Protein AF-X1VES5-F1 (afdb_monomer)

Nearest PDB structures (foldseek):
  7q8t-assembly1_B  TM=5.029E-01  e=2.236E+00  Mus musculus
  2nrx-assembly1_A  TM=3.344E-01  e=1.315E+00  Thermotoga maritima
  2h3b-assembly1_B  TM=4.992E-01  e=3.559E+00  Mus musculus

Foldseek 3Di:
DVQQADEAEAEDADVVVLLVCLPPPLQVCQVVLPPPDQHQAYEYEYAQVCQLVSVVVCVPSPVQYWYWHAPPPDPPRTDTPGGGHTGPHDRDDPVVVVVVVVVVVVVVVVVVVVVVVVVVVVVVVVVVVVVVVVVVVVVVD

Radius of gyration: 21.11 Å; Cα contacts (8 Å, |Δi|>4): 187; chains: 1; bounding box: 62×26×56 Å

Secondary structure (DSSP, 8-state):
-TTSBEEEEEE-SSHHHHHHGGGSHHHHHHHTT-TT--EEEEEEEEEGGGHHHHH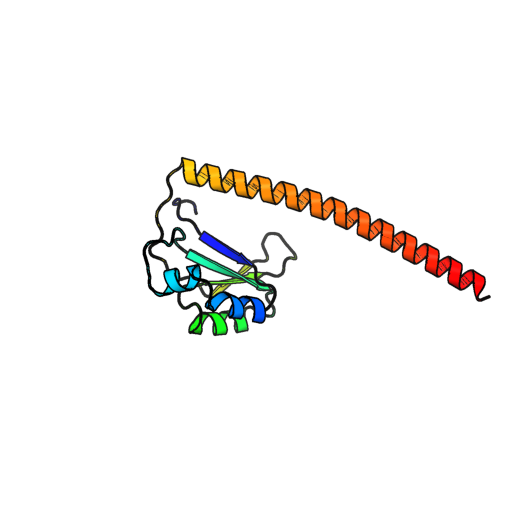HHHHHH-TT-EEEEE-SSSTT-EEEEEPPPPPS-PBPPHHHHHHHHHHHHHHHHHHHHHHHHHHHHHHHHHHHHHHHHHHHHHH--

Sequence (141 aa):
DKNRFLIETEVKVTLADLRRDAKKRKHWDFREGLGRCVARYFYFAVPRGIANDAKLVCDEAYPYAGVLGIDGLDEYGVSVYREAKPLAGKKLAYPQVLRIIFSQSGTVCRLAKKVGELTRTQKNLNAQLKEYHDIEKLKGE

Structure (mmCIF, N/CA/C/O backbone):
data_AF-X1VES5-F1
#
_entry.id   AF-X1VES5-F1
#
loop_
_atom_site.group_PDB
_atom_site.id
_atom_site.type_symbol
_atom_site.label_atom_id
_atom_site.label_alt_id
_atom_site.label_comp_id
_atom_site.label_asym_id
_atom_site.label_entity_id
_atom_site.label_seq_id
_atom_site.pdbx_PDB_ins_code
_atom_site.Cartn_x
_atom_site.Cartn_y
_atom_site.Cartn_z
_atom_site.occupancy
_atom_site.B_iso_or_equiv
_atom_site.auth_seq_id
_atom_site.auth_comp_id
_atom_site.auth_asym_id
_atom_site.auth_atom_id
_atom_site.pdbx_PDB_model_num
ATOM 1 N N . ASP A 1 1 ? 14.277 -4.901 -1.628 1.00 79.31 1 ASP A N 1
ATOM 2 C CA . ASP A 1 1 ? 14.417 -6.370 -1.555 1.00 79.31 1 ASP A CA 1
ATOM 3 C C . ASP A 1 1 ? 15.856 -6.724 -1.155 1.00 79.31 1 ASP A C 1
ATOM 5 O O . ASP A 1 1 ? 16.660 -5.818 -0.928 1.00 79.31 1 ASP A O 1
ATOM 9 N N . LYS A 1 2 ? 16.202 -8.019 -1.090 1.00 82.56 2 LYS A N 1
ATOM 10 C CA . LYS A 1 2 ? 17.579 -8.482 -0.809 1.00 82.56 2 LYS A CA 1
ATOM 11 C C . LYS A 1 2 ? 18.604 -7.991 -1.849 1.00 82.56 2 LYS A C 1
ATOM 13 O O . LYS A 1 2 ? 19.788 -7.891 -1.550 1.00 82.56 2 LYS A O 1
ATOM 18 N N . ASN A 1 3 ? 18.145 -7.603 -3.039 1.00 88.38 3 ASN A N 1
ATOM 19 C CA . ASN A 1 3 ? 18.968 -7.082 -4.128 1.00 88.38 3 ASN A CA 1
ATOM 20 C C . ASN A 1 3 ? 19.095 -5.549 -4.133 1.00 88.38 3 ASN A C 1
ATOM 22 O O . ASN A 1 3 ? 19.683 -4.996 -5.064 1.00 88.38 3 ASN A O 1
ATOM 26 N N . ARG A 1 4 ? 18.604 -4.857 -3.093 1.00 88.69 4 ARG A N 1
ATOM 27 C CA . ARG A 1 4 ? 18.606 -3.386 -2.960 1.00 88.69 4 ARG A CA 1
ATOM 28 C C . ARG A 1 4 ? 17.761 -2.658 -4.009 1.00 88.69 4 ARG A C 1
ATOM 30 O O . ARG A 1 4 ? 17.975 -1.474 -4.262 1.00 88.69 4 ARG A O 1
ATOM 37 N N . PHE A 1 5 ? 16.787 -3.336 -4.597 1.00 91.69 5 PHE A N 1
ATOM 38 C CA . PHE A 1 5 ? 15.730 -2.689 -5.356 1.00 91.69 5 PHE A CA 1
ATOM 39 C C . PHE A 1 5 ? 14.611 -2.230 -4.429 1.00 91.69 5 PHE A C 1
ATOM 41 O O . PHE A 1 5 ? 14.231 -2.930 -3.484 1.00 91.69 5 PHE A O 1
ATOM 48 N N . LEU A 1 6 ? 14.078 -1.043 -4.700 1.00 91.38 6 LEU A N 1
ATOM 49 C CA . LEU A 1 6 ? 12.925 -0.526 -3.979 1.00 91.38 6 LEU A CA 1
ATOM 50 C C . LEU A 1 6 ? 11.647 -1.187 -4.511 1.00 91.38 6 LEU A C 1
ATOM 52 O O . LEU A 1 6 ? 11.407 -1.190 -5.718 1.00 91.38 6 LEU A O 1
ATOM 56 N N . ILE A 1 7 ? 10.841 -1.728 -3.601 1.00 93.12 7 ILE A N 1
ATOM 57 C CA . ILE A 1 7 ? 9.458 -2.122 -3.868 1.00 93.12 7 ILE A CA 1
ATOM 58 C C . ILE A 1 7 ? 8.597 -1.085 -3.159 1.00 93.12 7 ILE A C 1
ATOM 60 O O . ILE A 1 7 ? 8.716 -0.924 -1.945 1.00 93.12 7 ILE A O 1
ATOM 64 N N . GLU A 1 8 ? 7.804 -0.342 -3.920 1.00 92.69 8 GLU A N 1
ATOM 65 C CA . GLU A 1 8 ? 6.867 0.632 -3.368 1.00 92.69 8 GLU A CA 1
ATOM 66 C C . GLU A 1 8 ? 5.483 -0.009 -3.286 1.00 92.69 8 GLU A C 1
ATOM 68 O O . GLU A 1 8 ? 5.011 -0.603 -4.255 1.00 92.69 8 GLU A O 1
ATOM 73 N N . THR A 1 9 ? 4.841 0.113 -2.127 1.00 93.44 9 THR A N 1
ATOM 74 C CA . THR A 1 9 ? 3.490 -0.399 -1.901 1.00 93.44 9 THR A CA 1
ATOM 75 C C . THR A 1 9 ? 2.616 0.729 -1.380 1.00 93.44 9 THR A C 1
ATOM 77 O O . THR A 1 9 ? 2.961 1.366 -0.385 1.00 93.44 9 THR A O 1
ATOM 80 N N . GLU A 1 10 ? 1.472 0.962 -2.019 1.00 94.00 10 GLU A N 1
ATOM 81 C CA . GLU A 1 10 ? 0.469 1.918 -1.550 1.00 94.00 10 GLU A CA 1
ATOM 82 C C . GLU A 1 10 ? -0.808 1.228 -1.100 1.00 94.00 10 GLU A C 1
ATOM 84 O O . GLU A 1 10 ? -1.404 0.453 -1.843 1.00 94.00 10 GLU A O 1
ATOM 89 N N . VAL A 1 11 ? -1.267 1.566 0.104 1.00 93.19 11 VAL A N 1
ATOM 90 C CA . VAL A 1 11 ? -2.521 1.043 0.644 1.00 93.19 11 VAL A CA 1
ATOM 91 C C . VAL A 1 11 ? -3.700 1.869 0.125 1.00 93.19 11 VAL A C 1
ATOM 93 O O . VAL A 1 11 ? -3.688 3.099 0.225 1.00 93.19 11 VAL A O 1
ATOM 96 N N . LYS A 1 12 ? -4.731 1.204 -0.407 1.00 94.50 12 LYS A N 1
ATOM 97 C CA . LYS A 1 12 ? -6.007 1.814 -0.812 1.00 94.50 12 LYS A CA 1
ATOM 98 C C . LYS A 1 12 ? -7.165 1.036 -0.213 1.00 94.50 12 LYS A C 1
ATOM 100 O O . LYS A 1 12 ? -7.314 -0.154 -0.457 1.00 94.50 12 LYS A O 1
ATOM 105 N N . VAL A 1 13 ? -8.002 1.729 0.551 1.00 92.81 13 VAL A N 1
ATOM 106 C CA . VAL A 1 13 ? -9.166 1.127 1.216 1.00 92.81 13 VAL A CA 1
ATOM 107 C C . VAL A 1 13 ? -10.413 1.117 0.331 1.00 92.81 13 VAL A C 1
ATOM 109 O O . VAL A 1 13 ? -11.326 0.340 0.582 1.00 92.81 13 VAL A O 1
ATOM 112 N N . THR A 1 14 ? -10.444 1.931 -0.732 1.00 94.62 14 THR A N 1
ATOM 113 C CA . THR A 1 14 ? -11.547 1.965 -1.702 1.00 94.62 14 THR A CA 1
ATOM 114 C C . THR A 1 14 ? -11.052 1.961 -3.150 1.00 94.62 14 THR A C 1
ATOM 116 O O . THR A 1 14 ? -9.974 2.474 -3.468 1.00 94.62 14 THR A O 1
ATOM 119 N N . LEU A 1 15 ? -11.887 1.454 -4.065 1.00 95.50 15 LEU A N 1
ATOM 120 C CA . LEU A 1 15 ? -11.652 1.568 -5.511 1.00 95.50 15 LEU A CA 1
ATOM 121 C C . LEU A 1 15 ? -11.687 3.027 -5.991 1.00 95.50 15 LEU A C 1
ATOM 123 O O . LEU A 1 15 ? -11.044 3.369 -6.981 1.00 95.50 15 LEU A O 1
ATOM 127 N N . ALA A 1 16 ? -12.424 3.901 -5.300 1.00 94.31 16 ALA A N 1
ATOM 128 C CA . ALA A 1 16 ? -12.477 5.324 -5.620 1.00 94.31 16 ALA A CA 1
ATOM 129 C C . ALA A 1 16 ? -11.124 6.005 -5.369 1.00 94.31 16 ALA A C 1
ATOM 131 O O . ALA A 1 16 ? -10.646 6.745 -6.231 1.00 94.31 16 ALA A O 1
ATOM 132 N N . ASP A 1 17 ? -10.477 5.711 -4.237 1.00 90.75 17 ASP A N 1
ATOM 133 C CA . ASP A 1 17 ? -9.130 6.208 -3.939 1.00 90.75 17 ASP A CA 1
ATOM 134 C C . ASP A 1 17 ? -8.106 5.670 -4.937 1.00 90.75 17 ASP A C 1
ATOM 136 O O . ASP A 1 17 ? -7.239 6.413 -5.397 1.00 90.75 17 ASP A O 1
ATOM 140 N N . LEU A 1 18 ? -8.236 4.392 -5.311 1.00 93.69 18 LEU A N 1
ATOM 141 C CA . LEU A 1 18 ? -7.406 3.782 -6.344 1.00 93.69 18 LEU A CA 1
ATOM 142 C C . LEU A 1 18 ? -7.570 4.507 -7.686 1.00 93.69 18 LEU A C 1
ATOM 144 O O . LEU A 1 18 ? -6.576 4.862 -8.305 1.00 93.69 18 LEU A O 1
ATOM 148 N N . ARG A 1 19 ? -8.797 4.779 -8.144 1.00 94.25 19 ARG A N 1
ATOM 149 C CA . ARG A 1 19 ? -9.046 5.469 -9.425 1.00 94.25 19 ARG A CA 1
ATOM 150 C C . ARG A 1 19 ? -8.597 6.930 -9.412 1.00 94.25 19 ARG A C 1
ATOM 152 O O . ARG A 1 19 ? -8.075 7.419 -10.413 1.00 94.25 19 ARG A O 1
ATOM 159 N N . ARG A 1 20 ? -8.772 7.634 -8.288 1.00 91.94 20 ARG A N 1
ATOM 160 C CA . ARG A 1 20 ? -8.396 9.052 -8.141 1.00 91.94 20 ARG A CA 1
ATOM 161 C C . ARG A 1 20 ? -6.905 9.278 -8.382 1.00 91.94 20 ARG A C 1
ATOM 163 O O . ARG A 1 20 ? -6.518 10.301 -8.950 1.00 91.94 20 ARG A O 1
ATOM 170 N N . ASP A 1 21 ? -6.084 8.314 -7.988 1.00 91.62 21 ASP A N 1
ATOM 171 C CA . ASP A 1 21 ? -4.634 8.415 -8.084 1.00 91.62 21 ASP A CA 1
ATOM 172 C C . ASP A 1 21 ? -4.105 8.365 -9.521 1.00 91.62 21 ASP A C 1
ATOM 174 O O . ASP A 1 21 ? -2.984 8.810 -9.756 1.00 91.62 21 ASP A O 1
ATOM 178 N N . ALA A 1 22 ? -4.912 7.970 -10.511 1.00 88.88 22 ALA A N 1
ATOM 179 C CA . ALA A 1 22 ? -4.446 7.772 -11.886 1.00 88.88 22 ALA A CA 1
ATOM 180 C C . ALA A 1 22 ? -3.940 9.076 -12.518 1.00 88.88 22 ALA A C 1
ATOM 182 O O . ALA A 1 22 ? -3.132 9.062 -13.443 1.00 88.88 22 ALA A O 1
ATOM 183 N N . LYS A 1 23 ? -4.395 10.211 -11.978 1.00 87.75 23 LYS A N 1
ATOM 184 C CA . LYS A 1 23 ? -4.015 11.563 -12.393 1.00 87.75 23 LYS A CA 1
ATOM 185 C C . LYS A 1 23 ? -2.716 12.057 -11.747 1.00 87.75 23 LYS A C 1
ATOM 187 O O . LYS A 1 23 ? -2.215 13.111 -12.129 1.00 87.75 23 LYS A O 1
ATOM 192 N N . LYS A 1 24 ? -2.165 11.354 -10.750 1.00 90.62 24 LYS A N 1
ATOM 193 C CA . LYS A 1 24 ? -0.935 11.795 -10.078 1.00 90.62 24 LYS A CA 1
ATOM 194 C C . LYS A 1 24 ? 0.261 11.602 -11.001 1.00 90.62 24 LYS A C 1
ATOM 196 O O . LYS A 1 24 ? 0.451 10.537 -11.589 1.00 90.62 24 LYS A O 1
ATOM 201 N N . ARG A 1 25 ? 1.134 12.614 -11.029 1.00 88.94 25 ARG A N 1
ATOM 202 C CA . ARG A 1 25 ? 2.311 12.657 -11.906 1.00 88.94 25 ARG A CA 1
ATOM 203 C C . ARG A 1 25 ? 3.185 11.407 -11.821 1.00 88.94 25 ARG A C 1
ATOM 205 O O . ARG A 1 25 ? 3.644 10.931 -12.848 1.00 88.94 25 ARG A O 1
ATOM 212 N N . LYS A 1 26 ? 3.363 10.840 -10.625 1.00 89.50 26 LYS A N 1
ATOM 213 C CA . LYS A 1 26 ? 4.185 9.639 -10.432 1.00 89.50 26 LYS A CA 1
ATOM 214 C C . LYS A 1 26 ? 3.693 8.437 -11.246 1.00 89.50 26 LYS A C 1
ATOM 216 O O . LYS A 1 26 ? 4.498 7.731 -11.835 1.00 89.50 26 LYS A O 1
ATOM 221 N N . HIS A 1 27 ? 2.377 8.223 -11.322 1.00 91.62 27 HIS A N 1
ATOM 222 C CA . HIS A 1 27 ? 1.815 7.074 -12.028 1.00 91.62 27 HIS A CA 1
ATOM 223 C C . HIS A 1 27 ? 1.857 7.279 -13.541 1.00 91.62 27 HIS A C 1
ATOM 225 O O . HIS A 1 27 ? 1.990 6.302 -14.276 1.00 91.62 27 HIS A O 1
ATOM 231 N N . TRP A 1 28 ? 1.794 8.539 -13.984 1.00 88.62 28 TRP A N 1
ATOM 232 C CA . TRP A 1 28 ? 2.080 8.913 -15.365 1.00 88.62 28 TRP A CA 1
ATOM 233 C C . TRP A 1 28 ? 3.549 8.634 -15.711 1.00 88.62 28 TRP A C 1
ATOM 235 O O . TRP A 1 28 ? 3.813 7.888 -16.645 1.00 88.62 28 TRP A O 1
ATOM 245 N N . ASP A 1 29 ? 4.500 9.098 -14.891 1.00 88.06 29 ASP A N 1
ATOM 246 C CA . ASP A 1 29 ? 5.931 8.827 -15.094 1.00 88.06 29 ASP A CA 1
ATOM 247 C C . ASP A 1 29 ? 6.233 7.309 -15.121 1.00 88.06 29 ASP A C 1
ATOM 249 O O . ASP A 1 29 ? 7.053 6.857 -15.919 1.00 88.06 29 ASP A O 1
ATOM 253 N N . PHE A 1 30 ? 5.559 6.504 -14.287 1.00 89.06 3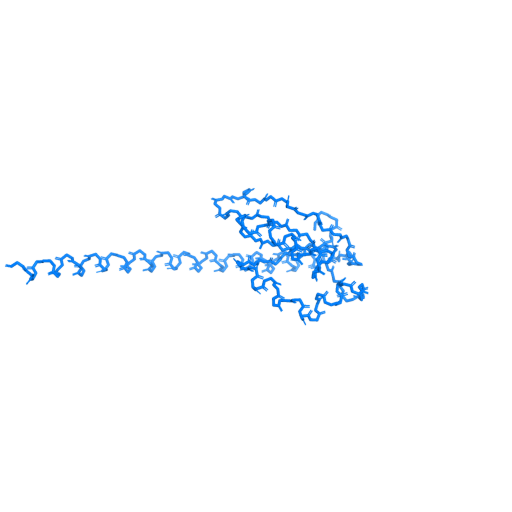0 PHE A N 1
ATOM 254 C CA . PHE A 1 30 ? 5.713 5.040 -14.270 1.00 89.06 30 PHE A CA 1
ATOM 255 C C . PHE A 1 30 ? 5.164 4.371 -15.534 1.00 89.06 30 PHE A C 1
ATOM 257 O O . PHE A 1 30 ? 5.773 3.423 -16.026 1.00 89.06 30 PHE A O 1
ATOM 264 N N . ARG A 1 31 ? 4.034 4.857 -16.061 1.00 87.25 31 ARG A N 1
ATOM 265 C CA . ARG A 1 31 ? 3.416 4.341 -17.289 1.00 87.25 31 ARG A CA 1
ATOM 266 C C . ARG A 1 31 ? 4.280 4.626 -18.515 1.00 87.25 31 ARG A C 1
ATOM 268 O O . ARG A 1 31 ? 4.485 3.732 -19.325 1.00 87.25 31 ARG A O 1
ATOM 275 N N . GLU A 1 32 ? 4.813 5.839 -18.597 1.00 84.44 32 GLU A N 1
ATOM 276 C CA . GLU A 1 32 ? 5.631 6.309 -19.719 1.00 84.44 32 GLU A CA 1
ATOM 277 C C . GLU A 1 32 ? 7.108 5.879 -19.610 1.00 84.44 32 GLU A C 1
ATOM 279 O O . GLU A 1 32 ? 7.925 6.208 -20.466 1.00 84.44 32 GLU A O 1
ATOM 284 N N . GLY A 1 33 ? 7.491 5.172 -18.538 1.00 76.00 33 GLY A N 1
ATOM 285 C CA . GLY A 1 33 ? 8.872 4.726 -18.329 1.00 76.00 33 GLY A CA 1
ATOM 286 C C . GLY A 1 33 ? 9.869 5.875 -18.150 1.00 76.00 33 GLY A C 1
ATOM 287 O O . GLY A 1 33 ? 11.072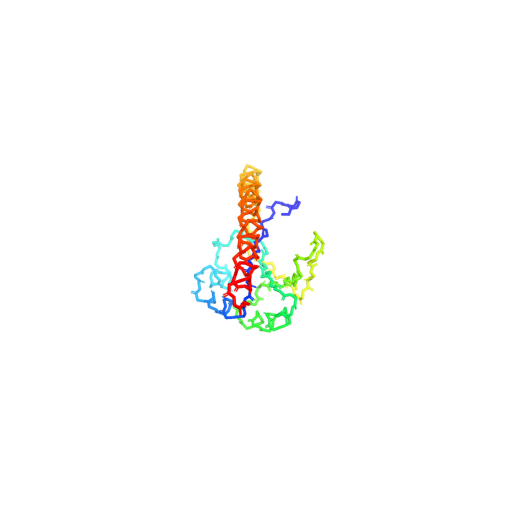 5.698 -18.350 1.00 76.00 33 GLY A O 1
ATOM 288 N N . LEU A 1 34 ? 9.393 7.061 -17.764 1.00 72.44 34 LEU A N 1
ATOM 289 C CA . LEU A 1 34 ? 10.238 8.235 -17.596 1.00 72.44 34 LEU A CA 1
ATOM 290 C C . LEU A 1 34 ? 11.151 8.002 -16.388 1.00 72.44 34 LEU A C 1
ATOM 292 O O . LEU A 1 34 ? 10.685 7.732 -15.280 1.00 72.44 34 LEU A O 1
ATOM 296 N N . GLY A 1 35 ? 12.470 8.092 -16.602 1.00 63.72 35 GLY A N 1
ATOM 297 C CA . GLY A 1 35 ? 13.554 7.634 -15.708 1.00 63.72 35 GLY A CA 1
ATOM 298 C C . GLY A 1 35 ? 13.668 8.279 -14.314 1.00 63.72 35 GLY A C 1
ATOM 299 O O . GLY A 1 35 ? 14.730 8.226 -13.689 1.00 63.72 35 GLY A O 1
ATOM 300 N N . ARG A 1 36 ? 12.593 8.893 -13.817 1.00 69.00 36 ARG A N 1
ATOM 301 C CA . ARG A 1 36 ? 12.412 9.393 -12.449 1.00 69.00 36 ARG A CA 1
ATOM 302 C C . ARG A 1 36 ? 11.909 8.318 -11.482 1.00 69.00 36 ARG A C 1
ATOM 304 O O . ARG A 1 36 ? 11.910 8.546 -10.276 1.00 69.00 36 ARG A O 1
ATOM 311 N N . CYS A 1 37 ? 11.497 7.152 -11.980 1.00 71.19 37 CYS A N 1
ATOM 312 C CA . CYS A 1 37 ? 11.048 6.055 -11.132 1.00 71.19 37 CYS A CA 1
ATOM 313 C C . CYS A 1 37 ? 12.217 5.441 -10.341 1.00 71.19 37 CYS A C 1
ATOM 315 O O . CYS A 1 37 ? 13.162 4.904 -10.918 1.00 71.19 37 CYS A O 1
ATOM 317 N N . VAL A 1 38 ? 12.159 5.519 -9.009 1.00 81.94 38 VAL A N 1
ATOM 318 C CA . VAL A 1 38 ? 13.134 4.868 -8.112 1.00 81.94 38 VAL A CA 1
ATOM 319 C C . VAL A 1 38 ? 12.732 3.418 -7.827 1.00 81.94 38 VAL A C 1
ATOM 321 O O . VAL A 1 38 ? 13.598 2.560 -7.661 1.00 81.94 38 VAL A O 1
ATOM 324 N N . ALA A 1 39 ? 11.429 3.132 -7.800 1.00 90.12 39 ALA A N 1
ATOM 325 C CA . ALA A 1 39 ? 10.891 1.805 -7.541 1.00 90.12 39 ALA A CA 1
ATOM 326 C C . ALA A 1 39 ? 11.166 0.844 -8.706 1.00 90.12 39 ALA A C 1
ATOM 328 O O . ALA A 1 39 ? 11.000 1.184 -9.874 1.00 90.12 39 ALA A O 1
ATOM 329 N N . ARG A 1 40 ? 11.576 -0.386 -8.393 1.00 93.00 40 ARG A N 1
ATOM 330 C CA . ARG A 1 40 ? 11.675 -1.480 -9.369 1.00 93.00 40 ARG A CA 1
ATOM 331 C C . ARG A 1 40 ? 10.332 -2.166 -9.570 1.00 93.00 40 ARG A C 1
ATOM 333 O O . ARG A 1 40 ? 10.037 -2.581 -10.682 1.00 93.00 40 ARG A O 1
ATOM 340 N N . TYR A 1 41 ? 9.540 -2.261 -8.509 1.00 94.75 41 TYR A N 1
ATOM 341 C CA . TYR A 1 41 ? 8.184 -2.795 -8.536 1.00 94.75 41 TYR A CA 1
ATOM 342 C C . TYR A 1 41 ? 7.265 -1.878 -7.744 1.00 94.75 41 TYR A C 1
ATOM 344 O O . TYR A 1 41 ? 7.686 -1.281 -6.749 1.00 94.75 41 TYR A O 1
ATOM 352 N N . PHE A 1 42 ? 6.017 -1.794 -8.188 1.00 95.06 42 PHE A N 1
ATOM 353 C CA . PHE A 1 42 ? 4.981 -1.015 -7.535 1.00 95.06 42 PHE A CA 1
ATOM 354 C C . PHE A 1 42 ? 3.747 -1.888 -7.308 1.00 95.06 42 PHE A C 1
ATOM 356 O O . PHE A 1 42 ? 3.275 -2.529 -8.248 1.00 95.06 42 PHE A O 1
ATOM 363 N N . TYR A 1 43 ? 3.215 -1.882 -6.090 1.00 97.62 43 TYR A N 1
ATOM 364 C CA . TYR A 1 43 ? 2.015 -2.623 -5.711 1.00 97.62 43 TYR A CA 1
ATOM 365 C C . TYR A 1 43 ? 0.961 -1.708 -5.090 1.00 97.62 43 TYR A C 1
ATOM 367 O O . TYR A 1 43 ? 1.277 -0.827 -4.291 1.00 97.62 43 TYR A O 1
ATOM 375 N N . PHE A 1 44 ? -0.307 -1.975 -5.387 1.00 97.19 44 PHE A N 1
ATOM 376 C CA . PHE A 1 44 ? -1.409 -1.523 -4.544 1.00 97.19 44 PHE A CA 1
ATOM 377 C C . PHE A 1 44 ? -1.776 -2.624 -3.555 1.00 97.19 44 PHE A C 1
ATOM 379 O O . PHE A 1 44 ? -2.048 -3.751 -3.960 1.00 97.19 44 PHE A O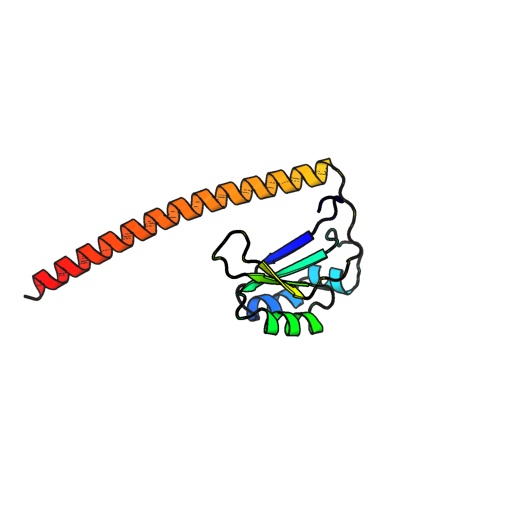 1
ATOM 386 N N . ALA A 1 45 ? -1.799 -2.297 -2.267 1.00 95.75 45 ALA A N 1
ATOM 387 C CA . ALA A 1 45 ? -2.352 -3.149 -1.225 1.00 95.75 45 ALA A CA 1
ATOM 388 C C . ALA A 1 45 ? -3.792 -2.719 -0.931 1.00 95.75 45 ALA A C 1
ATOM 390 O O . ALA A 1 45 ? -4.043 -1.563 -0.587 1.00 95.75 45 ALA A O 1
ATOM 391 N N . VAL A 1 46 ? -4.744 -3.633 -1.082 1.00 95.88 46 VAL A N 1
ATOM 392 C CA . VAL A 1 46 ? -6.179 -3.354 -0.953 1.00 95.88 46 VAL A CA 1
ATOM 393 C C . VAL A 1 46 ? -6.872 -4.423 -0.113 1.00 95.88 46 VAL A C 1
ATOM 395 O O . VAL A 1 46 ? -6.403 -5.561 -0.099 1.00 95.88 46 VAL A O 1
ATOM 398 N N . PRO A 1 47 ? -7.992 -4.114 0.564 1.00 94.62 47 PRO A N 1
ATOM 399 C CA . PRO A 1 47 ? -8.798 -5.133 1.224 1.00 94.62 47 PRO A CA 1
ATOM 400 C C . PRO A 1 47 ? -9.126 -6.293 0.280 1.00 94.62 47 PRO A C 1
ATOM 402 O O . PRO A 1 47 ? -9.496 -6.074 -0.876 1.00 94.62 47 PRO A O 1
ATOM 405 N N . ARG A 1 48 ? -9.027 -7.533 0.774 1.00 93.00 48 ARG A N 1
ATOM 406 C CA . ARG A 1 48 ? -9.225 -8.750 -0.032 1.00 93.00 48 ARG A CA 1
ATOM 407 C C . ARG A 1 48 ? -10.550 -8.740 -0.804 1.00 93.00 48 ARG A C 1
ATOM 409 O O . ARG A 1 48 ? -10.583 -9.134 -1.966 1.00 93.00 48 ARG A O 1
ATOM 416 N N . GLY A 1 49 ? -11.609 -8.206 -0.191 1.00 93.31 49 GLY A N 1
ATOM 417 C CA . GLY A 1 49 ? -12.936 -8.085 -0.802 1.00 93.31 49 GLY A CA 1
ATOM 418 C C . GLY A 1 49 ? -12.992 -7.229 -2.074 1.00 93.31 49 GLY A C 1
ATOM 419 O O . GLY A 1 49 ? -13.906 -7.416 -2.863 1.00 93.31 49 GLY A O 1
ATOM 420 N N . ILE A 1 50 ? -12.017 -6.340 -2.309 1.00 95.75 50 ILE A N 1
ATOM 421 C CA . ILE A 1 50 ? -11.959 -5.490 -3.512 1.00 95.75 50 ILE A CA 1
ATOM 422 C C . ILE A 1 50 ? -10.773 -5.820 -4.429 1.00 95.75 50 ILE A C 1
ATOM 424 O O . ILE A 1 50 ? -10.527 -5.109 -5.401 1.00 95.75 50 ILE A O 1
ATOM 428 N N . ALA A 1 51 ? -10.001 -6.869 -4.132 1.00 96.44 51 ALA A N 1
ATOM 429 C CA . ALA A 1 51 ? -8.735 -7.137 -4.815 1.00 96.44 51 ALA A CA 1
ATOM 430 C C . ALA A 1 51 ? -8.906 -7.528 -6.294 1.00 96.44 51 ALA A C 1
ATOM 432 O O . ALA A 1 51 ? -8.126 -7.086 -7.139 1.00 96.44 51 ALA A O 1
ATOM 433 N N . ASN A 1 52 ? -9.952 -8.292 -6.625 1.00 97.12 52 ASN A N 1
ATOM 434 C CA . ASN A 1 52 ? -10.268 -8.636 -8.016 1.00 97.12 52 ASN A CA 1
ATOM 435 C C . ASN A 1 52 ? -10.694 -7.403 -8.827 1.00 97.12 52 ASN A C 1
ATOM 437 O O . ASN A 1 52 ? -10.206 -7.202 -9.936 1.00 97.12 52 ASN A O 1
ATOM 441 N N . ASP A 1 53 ? -11.517 -6.523 -8.259 1.00 97.38 53 ASP A N 1
ATOM 442 C CA . ASP A 1 53 ? -11.913 -5.282 -8.933 1.00 97.38 53 ASP A CA 1
ATOM 443 C C . ASP A 1 53 ? -10.735 -4.312 -9.071 1.00 97.38 53 ASP A C 1
ATOM 445 O O . ASP A 1 53 ? -10.568 -3.648 -10.094 1.00 97.38 53 ASP A O 1
ATOM 449 N N . ALA A 1 54 ? -9.873 -4.248 -8.054 1.00 97.38 54 ALA A N 1
ATOM 450 C CA . ALA A 1 54 ? -8.653 -3.456 -8.100 1.00 97.38 54 ALA A CA 1
ATOM 451 C C . ALA A 1 54 ? -7.705 -3.949 -9.198 1.00 97.38 54 ALA A C 1
ATOM 453 O O . ALA A 1 54 ? -7.087 -3.125 -9.874 1.00 97.38 54 ALA A O 1
ATOM 454 N N . LYS A 1 55 ? -7.619 -5.268 -9.419 1.00 97.50 55 LYS A N 1
ATOM 455 C CA . LYS A 1 55 ? -6.886 -5.850 -10.549 1.00 97.50 55 LYS A CA 1
ATOM 456 C C . LYS A 1 55 ? -7.425 -5.330 -11.882 1.00 97.50 55 LYS A C 1
ATOM 458 O O . LYS A 1 55 ? -6.622 -4.831 -12.665 1.00 97.50 55 LYS A O 1
ATOM 463 N N . LEU A 1 56 ? -8.743 -5.352 -12.092 1.00 96.50 56 LEU A N 1
ATOM 464 C CA . LEU A 1 56 ? -9.366 -4.826 -13.315 1.00 96.50 56 LEU A CA 1
ATOM 465 C C . LEU A 1 56 ? -9.056 -3.335 -13.515 1.00 96.50 56 LEU A C 1
ATOM 467 O O . LEU A 1 56 ? -8.617 -2.926 -14.585 1.00 96.50 56 LEU A O 1
ATOM 471 N N . VAL A 1 57 ? -9.177 -2.519 -12.460 1.00 95.75 57 VAL A N 1
ATOM 472 C CA . VAL A 1 57 ? -8.790 -1.095 -12.514 1.00 95.75 57 VAL A CA 1
ATOM 473 C C . VAL A 1 57 ? -7.314 -0.934 -12.880 1.00 95.75 57 VAL A C 1
ATOM 475 O O . VAL A 1 57 ? -6.956 -0.037 -13.643 1.00 95.75 57 VAL A O 1
ATOM 478 N N . CYS A 1 58 ? -6.438 -1.781 -12.342 1.00 96.06 58 CYS A N 1
ATOM 479 C CA . CYS A 1 58 ? -5.021 -1.730 -12.666 1.00 96.06 58 CYS A CA 1
ATOM 480 C C . CYS A 1 58 ? -4.735 -2.169 -14.101 1.00 96.06 58 CYS A C 1
ATOM 482 O O . CYS A 1 58 ? -3.713 -1.753 -14.645 1.00 96.06 58 CYS A O 1
ATOM 484 N N . ASP A 1 59 ? -5.536 -3.040 -14.717 1.00 93.62 59 ASP A N 1
ATOM 485 C CA . ASP A 1 59 ? -5.294 -3.490 -16.097 1.00 93.62 59 ASP A CA 1
ATOM 486 C C . ASP A 1 59 ? -5.389 -2.300 -17.063 1.00 93.62 59 ASP A C 1
ATOM 488 O O . ASP A 1 59 ? -4.566 -2.169 -17.967 1.00 93.62 59 ASP A O 1
ATOM 492 N N . GLU A 1 60 ? -6.289 -1.359 -16.774 1.00 90.81 60 GLU A N 1
ATOM 493 C CA . GLU A 1 60 ? -6.492 -0.140 -17.557 1.00 90.81 60 GLU A CA 1
ATOM 494 C C . GLU A 1 60 ? -5.621 1.032 -17.075 1.00 90.81 60 GLU A C 1
ATOM 496 O O . GLU A 1 60 ? -4.860 1.637 -17.834 1.00 90.81 60 GLU A O 1
ATOM 501 N N . ALA A 1 61 ? -5.720 1.389 -15.792 1.00 92.75 61 ALA A N 1
ATOM 502 C CA . ALA A 1 61 ? -5.139 2.626 -15.273 1.00 92.75 61 ALA A CA 1
ATOM 503 C C . ALA A 1 61 ? -3.676 2.473 -14.830 1.00 92.75 61 ALA A C 1
ATOM 505 O O . ALA A 1 61 ? -2.932 3.458 -14.789 1.00 92.75 61 ALA A O 1
ATOM 506 N N . TYR A 1 62 ? -3.233 1.258 -14.508 1.00 94.81 62 TYR A N 1
ATOM 507 C CA . TYR A 1 62 ? -1.918 1.010 -13.913 1.00 94.81 62 TYR A CA 1
ATOM 508 C C . TYR A 1 62 ? -1.269 -0.256 -14.486 1.00 94.81 62 TYR A C 1
ATOM 510 O O . TYR A 1 62 ? -0.995 -1.207 -13.748 1.00 94.81 62 TYR A O 1
ATOM 518 N N . PRO A 1 63 ? -0.976 -0.303 -15.798 1.00 93.62 63 PRO A N 1
ATOM 519 C CA . PRO A 1 63 ? -0.530 -1.524 -16.481 1.00 93.62 63 PRO A CA 1
ATOM 520 C C . PRO A 1 63 ? 0.804 -2.095 -15.962 1.00 93.62 63 PRO A C 1
ATOM 522 O O . PRO A 1 63 ? 1.150 -3.234 -16.280 1.00 93.62 63 PRO A O 1
ATOM 525 N N . TYR A 1 64 ? 1.544 -1.331 -15.154 1.00 94.12 64 TYR A N 1
ATOM 526 C CA . TYR A 1 64 ? 2.773 -1.754 -14.480 1.00 94.12 64 TYR A CA 1
ATOM 527 C C . TYR A 1 64 ? 2.557 -2.269 -13.047 1.00 94.12 64 TYR A C 1
ATOM 529 O O . TYR A 1 64 ? 3.402 -3.000 -12.537 1.00 94.12 64 TYR A O 1
ATOM 537 N N . ALA A 1 65 ? 1.468 -1.875 -12.381 1.00 96.81 65 ALA A N 1
ATOM 538 C CA . ALA A 1 65 ? 1.274 -2.133 -10.959 1.00 96.81 65 ALA A CA 1
ATOM 539 C C . ALA A 1 65 ? 0.852 -3.583 -10.703 1.00 96.81 65 ALA A C 1
ATOM 541 O O . ALA A 1 65 ? 0.127 -4.178 -11.503 1.00 96.81 65 ALA A O 1
ATOM 542 N N . GLY A 1 66 ? 1.293 -4.135 -9.577 1.00 97.88 66 GLY A N 1
ATOM 543 C CA . GLY A 1 66 ? 0.734 -5.352 -9.001 1.00 97.88 66 GLY A CA 1
ATOM 544 C C . GLY A 1 66 ? -0.371 -5.042 -7.991 1.00 97.88 66 GLY A C 1
ATOM 545 O O . GLY A 1 66 ? -0.547 -3.895 -7.570 1.00 97.88 66 GLY A O 1
ATOM 546 N N . VAL A 1 67 ? -1.104 -6.074 -7.578 1.00 98.00 67 VAL A N 1
ATOM 547 C CA . VAL A 1 67 ? -2.187 -5.975 -6.591 1.00 98.00 67 VAL A CA 1
ATOM 548 C C . VAL A 1 67 ? -1.986 -7.016 -5.499 1.00 98.00 67 VAL A C 1
ATOM 550 O O . VAL A 1 67 ? -1.885 -8.212 -5.778 1.00 98.00 67 VAL A O 1
ATOM 553 N N . LEU A 1 68 ? -1.958 -6.541 -4.257 1.00 96.75 68 LEU A N 1
ATOM 554 C CA . LEU A 1 68 ? -1.910 -7.333 -3.036 1.00 96.75 68 LEU A CA 1
ATOM 555 C C . LEU A 1 68 ? -3.267 -7.226 -2.334 1.00 96.75 68 LEU A C 1
ATOM 557 O O . LEU A 1 68 ? -3.721 -6.124 -2.030 1.00 96.75 68 LEU A O 1
ATOM 561 N N . GLY A 1 69 ? -3.911 -8.357 -2.073 1.00 95.50 69 GLY A N 1
ATOM 562 C CA . GLY A 1 69 ? -5.107 -8.432 -1.243 1.00 95.50 69 GLY A CA 1
ATOM 563 C C . GLY A 1 69 ? -4.719 -8.673 0.209 1.00 95.50 69 GLY A C 1
ATOM 564 O O . GLY A 1 69 ? -4.008 -9.638 0.491 1.00 95.50 69 GLY A O 1
ATOM 565 N N . ILE A 1 70 ? -5.189 -7.813 1.110 1.00 92.25 70 ILE A N 1
ATOM 566 C CA . ILE A 1 70 ? -4.913 -7.887 2.547 1.00 92.25 70 ILE A CA 1
ATOM 567 C C . ILE A 1 70 ? -6.197 -8.120 3.347 1.00 92.25 70 ILE A C 1
ATOM 569 O O . ILE A 1 70 ? -7.241 -7.554 3.015 1.00 92.25 70 ILE A O 1
ATOM 573 N N . ASP A 1 71 ? -6.138 -8.946 4.390 1.00 83.00 71 ASP A N 1
ATOM 574 C CA . ASP A 1 71 ? -7.236 -9.091 5.364 1.00 83.00 71 ASP A CA 1
ATOM 575 C C . ASP A 1 71 ? -7.007 -8.270 6.641 1.00 83.00 71 ASP A C 1
ATOM 577 O O . ASP A 1 71 ? -7.972 -7.889 7.299 1.00 83.00 71 ASP A O 1
ATOM 581 N N . GLY A 1 72 ? -5.752 -7.925 6.946 1.00 73.00 72 GLY A N 1
ATOM 582 C CA . GLY A 1 72 ? -5.393 -7.143 8.128 1.00 73.00 72 GLY A CA 1
ATOM 583 C C . GLY A 1 72 ? -5.632 -7.883 9.447 1.00 73.00 72 GLY A C 1
ATOM 584 O O . GLY A 1 72 ? -5.692 -7.230 10.487 1.00 73.00 72 GLY A O 1
ATOM 585 N N . LEU A 1 73 ? -5.801 -9.209 9.400 1.00 72.62 73 LEU A N 1
ATOM 586 C CA . LEU A 1 73 ? -6.136 -10.034 10.563 1.00 72.62 73 LEU A CA 1
ATOM 587 C C . LEU A 1 73 ? -4.909 -10.711 11.181 1.00 72.62 73 LEU A C 1
ATOM 589 O O . LEU A 1 73 ? -4.901 -10.944 12.388 1.00 72.62 73 LEU A O 1
ATOM 593 N N . ASP A 1 74 ? -3.865 -10.975 10.394 1.00 71.44 74 ASP A N 1
ATOM 594 C CA . ASP A 1 74 ? -2.598 -11.516 10.885 1.00 71.44 74 ASP A CA 1
ATOM 595 C C . ASP A 1 74 ? -1.380 -10.995 10.094 1.00 71.44 74 ASP A C 1
ATOM 597 O O . ASP A 1 74 ? -1.497 -10.245 9.121 1.00 71.44 74 ASP A O 1
ATOM 601 N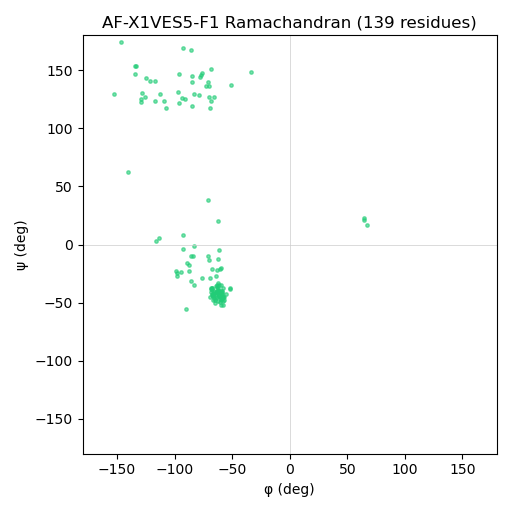 N . GLU A 1 75 ? -0.183 -11.358 10.560 1.00 65.94 75 GLU A N 1
ATOM 602 C CA . GLU A 1 75 ? 1.104 -10.918 10.006 1.00 65.94 75 GLU A CA 1
ATOM 603 C C . GLU A 1 75 ? 1.443 -11.529 8.628 1.00 65.94 75 GLU A C 1
ATOM 605 O O . G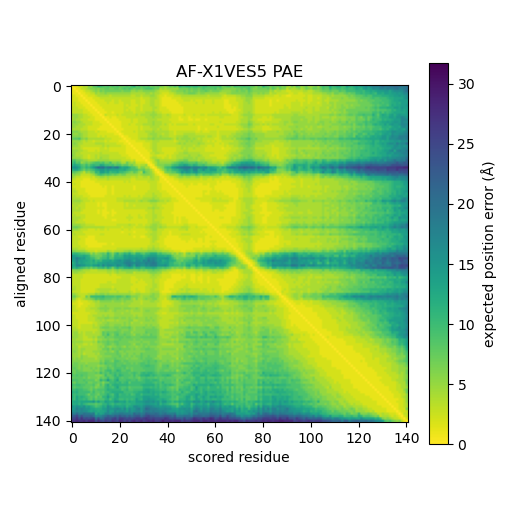LU A 1 75 ? 2.369 -11.058 7.962 1.00 65.94 75 GLU A O 1
ATOM 610 N N . TYR A 1 76 ? 0.672 -12.523 8.167 1.00 67.44 76 TYR A N 1
ATOM 611 C CA . TYR A 1 76 ? 0.852 -13.229 6.892 1.00 67.44 76 TYR A CA 1
ATOM 612 C C . TYR A 1 76 ? -0.318 -13.038 5.918 1.00 67.44 76 TYR A C 1
ATOM 614 O O . TYR A 1 76 ? -0.290 -13.588 4.815 1.00 67.44 76 TYR A O 1
ATOM 622 N N . GLY A 1 77 ? -1.318 -12.235 6.283 1.00 79.88 77 GLY A N 1
ATOM 623 C CA . GLY A 1 77 ? -2.579 -12.031 5.572 1.00 79.88 77 GLY A CA 1
ATOM 624 C C . GLY A 1 77 ? -2.482 -11.253 4.258 1.00 79.88 77 GLY A C 1
ATOM 625 O O . GLY A 1 77 ? -3.356 -10.441 3.955 1.00 79.88 77 GLY A O 1
ATOM 626 N N . VAL A 1 78 ? -1.426 -11.468 3.469 1.00 89.06 78 VAL A N 1
ATOM 627 C CA . VAL A 1 78 ? -1.172 -10.827 2.174 1.00 89.06 78 VAL A CA 1
ATOM 628 C C . VAL A 1 78 ? -1.170 -11.881 1.071 1.00 89.06 78 VAL A C 1
ATOM 630 O O . VAL A 1 78 ? -0.381 -12.821 1.085 1.00 89.06 78 VAL A O 1
ATOM 633 N N . SER A 1 79 ? -2.024 -11.701 0.066 1.00 92.81 79 SER A N 1
ATOM 634 C CA . SER A 1 79 ? -2.076 -12.565 -1.118 1.00 92.81 79 SER A CA 1
ATOM 635 C C . SER A 1 79 ? -1.843 -11.747 -2.382 1.00 92.81 79 SER A C 1
ATOM 637 O O . SER A 1 79 ? -2.347 -10.631 -2.505 1.00 92.81 79 SER A O 1
ATOM 639 N N . VAL A 1 80 ? -1.105 -12.292 -3.346 1.00 95.44 80 VAL A N 1
ATOM 640 C CA . VAL A 1 80 ? -0.881 -11.625 -4.634 1.00 95.44 80 VAL A CA 1
ATOM 641 C C . VAL A 1 80 ? -2.043 -11.942 -5.576 1.00 95.44 80 VAL A C 1
ATOM 643 O O . VAL A 1 80 ? -2.283 -13.097 -5.908 1.00 95.44 80 VAL A O 1
ATOM 646 N N . TYR A 1 81 ? -2.763 -10.911 -6.016 1.00 96.81 81 TYR A N 1
ATOM 647 C CA . TYR A 1 81 ? -3.850 -11.014 -7.004 1.00 96.81 81 TYR A CA 1
ATOM 648 C C . TYR A 1 81 ? -3.376 -10.667 -8.416 1.00 96.81 81 TYR A C 1
ATOM 650 O O . TYR A 1 81 ? -3.970 -11.087 -9.414 1.00 96.81 81 TYR A O 1
ATOM 658 N N . ARG A 1 82 ? -2.300 -9.881 -8.500 1.00 97.50 82 ARG A N 1
ATOM 659 C CA . ARG A 1 82 ? -1.630 -9.529 -9.745 1.00 97.50 82 ARG A CA 1
ATOM 660 C C . ARG A 1 82 ? -0.159 -9.225 -9.486 1.00 97.50 82 ARG A C 1
ATOM 662 O O . ARG A 1 82 ? 0.155 -8.392 -8.639 1.00 97.50 82 ARG A O 1
ATOM 669 N N . GLU A 1 83 ? 0.715 -9.846 -10.267 1.00 97.69 83 GLU A N 1
ATOM 670 C CA . GLU A 1 83 ? 2.150 -9.558 -10.258 1.00 97.69 83 GLU A CA 1
ATOM 671 C C . GLU A 1 83 ? 2.449 -8.187 -10.876 1.00 97.69 83 GLU A C 1
ATOM 673 O O . GLU A 1 83 ? 1.852 -7.789 -11.884 1.00 97.69 83 GLU A O 1
ATOM 678 N N . ALA A 1 84 ? 3.385 -7.454 -10.272 1.00 96.44 84 ALA A N 1
ATOM 679 C CA . ALA A 1 84 ? 3.857 -6.187 -10.819 1.00 96.44 84 ALA A CA 1
ATOM 680 C C . ALA A 1 84 ? 4.817 -6.415 -11.993 1.00 96.44 84 ALA A C 1
ATOM 682 O O . ALA A 1 84 ? 5.624 -7.345 -11.994 1.00 96.44 84 ALA A O 1
ATOM 683 N N . LYS A 1 85 ? 4.802 -5.504 -12.970 1.00 94.75 85 LYS A N 1
ATOM 684 C CA . LYS A 1 85 ? 5.816 -5.481 -14.031 1.00 94.75 85 LYS A CA 1
ATOM 685 C C . LYS A 1 85 ? 7.047 -4.705 -13.555 1.00 94.75 85 LYS A C 1
ATOM 687 O O . LYS A 1 85 ? 6.901 -3.718 -12.828 1.00 94.75 85 LYS A O 1
ATOM 692 N N . PRO A 1 86 ? 8.262 -5.112 -13.960 1.00 92.06 86 PRO A N 1
ATOM 693 C CA . PRO A 1 86 ? 9.469 -4.390 -13.594 1.00 92.06 86 PRO A CA 1
ATOM 694 C C . PRO A 1 86 ? 9.480 -3.004 -14.243 1.00 92.06 86 PRO A C 1
ATOM 696 O O . PRO A 1 86 ? 9.359 -2.861 -15.457 1.00 92.06 86 PRO A O 1
ATOM 699 N N . LEU A 1 87 ? 9.679 -1.984 -13.419 1.00 91.31 87 LEU A N 1
ATOM 700 C CA . LEU A 1 87 ? 9.930 -0.612 -13.842 1.00 91.31 87 LEU A CA 1
ATOM 701 C C . LEU A 1 87 ? 11.429 -0.408 -14.109 1.00 91.31 87 LEU A C 1
ATOM 703 O O . LEU A 1 87 ? 12.275 -1.207 -13.689 1.00 91.31 87 LEU A O 1
ATOM 707 N N . ALA A 1 88 ? 11.780 0.713 -14.744 1.00 86.25 88 ALA A N 1
ATOM 708 C CA . ALA A 1 88 ? 13.169 1.117 -14.996 1.00 86.25 88 ALA A CA 1
ATOM 709 C C . ALA A 1 88 ? 14.009 1.345 -13.718 1.00 86.25 88 ALA A C 1
ATOM 711 O O . ALA A 1 88 ? 15.202 1.614 -13.829 1.00 86.25 88 ALA A O 1
ATOM 712 N N . GLY A 1 89 ? 13.385 1.255 -12.533 1.00 80.81 89 GLY A N 1
ATOM 713 C CA . GLY A 1 89 ? 13.926 1.533 -11.204 1.00 80.81 89 GLY A CA 1
ATOM 714 C C . GLY A 1 89 ? 15.401 1.212 -10.981 1.00 80.81 89 GLY A C 1
ATOM 715 O O . GLY A 1 89 ? 15.966 0.262 -11.522 1.00 80.81 89 GLY A O 1
ATOM 716 N N . LYS A 1 90 ? 16.033 2.007 -10.118 1.00 85.69 90 LYS A N 1
ATOM 717 C CA . LYS A 1 90 ? 17.477 1.943 -9.874 1.00 85.69 90 LYS A CA 1
ATOM 718 C C . LYS A 1 90 ? 17.795 1.083 -8.658 1.00 85.69 90 LYS A C 1
ATOM 720 O O . LYS A 1 90 ? 17.069 1.070 -7.666 1.00 85.69 90 LYS A O 1
ATOM 725 N N . LYS A 1 91 ? 18.936 0.398 -8.717 1.00 90.94 91 LYS A N 1
ATOM 726 C CA . LYS A 1 91 ? 19.505 -0.282 -7.553 1.00 90.94 91 LYS A CA 1
ATOM 727 C C . LYS A 1 91 ? 20.006 0.766 -6.563 1.00 90.94 91 LYS A C 1
ATOM 729 O O . LYS A 1 91 ? 20.791 1.638 -6.930 1.00 90.94 91 LYS A O 1
ATOM 734 N N . LEU A 1 92 ? 19.566 0.672 -5.314 1.00 91.25 92 LEU A N 1
ATOM 735 C CA . LEU A 1 92 ? 19.942 1.620 -4.275 1.00 91.25 92 LEU A CA 1
ATOM 736 C C . LEU A 1 92 ? 21.348 1.337 -3.735 1.00 91.25 92 LEU A C 1
ATOM 738 O O . LEU A 1 92 ? 21.782 0.187 -3.570 1.00 91.25 92 LEU A O 1
ATOM 742 N N . ALA A 1 93 ? 22.060 2.411 -3.404 1.00 92.62 93 ALA A N 1
ATOM 743 C CA . ALA A 1 93 ? 23.284 2.335 -2.625 1.00 92.62 93 ALA A CA 1
ATOM 744 C C . ALA A 1 93 ? 22.966 1.905 -1.184 1.00 92.62 93 ALA A C 1
ATOM 746 O O . ALA A 1 93 ? 21.896 2.201 -0.651 1.00 92.62 93 ALA A O 1
ATOM 747 N N . TYR A 1 94 ? 23.908 1.226 -0.531 1.00 91.62 94 TYR A N 1
ATOM 748 C CA . TYR A 1 94 ? 23.707 0.707 0.825 1.00 91.62 94 TYR A CA 1
ATOM 749 C C . TYR A 1 94 ? 23.281 1.785 1.848 1.00 91.62 94 TYR A C 1
ATOM 751 O O . TYR A 1 94 ? 22.303 1.554 2.562 1.00 91.62 94 TYR A O 1
ATOM 759 N N . PRO A 1 95 ? 23.869 3.002 1.860 1.00 93.44 95 PRO A N 1
ATOM 760 C CA . PRO A 1 95 ? 23.414 4.066 2.759 1.00 93.44 95 PRO A CA 1
ATOM 761 C C . PRO A 1 95 ? 21.964 4.510 2.510 1.00 93.44 95 PRO A C 1
ATOM 763 O O . PRO A 1 95 ? 21.249 4.858 3.448 1.00 93.44 95 PRO A O 1
ATOM 766 N N . GLN A 1 96 ? 21.499 4.474 1.255 1.00 91.75 96 GLN A N 1
ATOM 767 C CA . GLN A 1 96 ? 20.113 4.813 0.913 1.00 91.75 96 GLN A CA 1
ATOM 768 C C . GLN A 1 96 ? 19.144 3.761 1.460 1.00 91.75 96 GLN A C 1
ATOM 770 O O . GLN A 1 96 ? 18.105 4.116 2.010 1.00 91.75 96 GLN A O 1
ATOM 775 N N . VAL A 1 97 ? 19.509 2.478 1.357 1.00 90.69 97 VAL A N 1
ATOM 776 C CA . VAL A 1 97 ? 18.723 1.370 1.917 1.00 90.69 97 VAL A CA 1
ATOM 777 C C . VAL A 1 97 ? 18.599 1.511 3.433 1.00 90.69 97 VAL A C 1
ATOM 779 O O . VAL A 1 97 ? 17.484 1.485 3.948 1.00 90.69 97 VAL A O 1
ATOM 782 N N . LEU A 1 98 ? 19.712 1.741 4.139 1.00 90.75 98 LEU A N 1
ATOM 783 C CA . LEU A 1 98 ? 19.695 1.943 5.592 1.00 90.75 98 LEU A CA 1
ATOM 784 C C . LEU A 1 98 ? 18.805 3.122 5.997 1.00 90.75 98 LEU A C 1
ATOM 786 O O . LEU A 1 98 ? 17.987 2.992 6.906 1.00 90.75 98 LEU A O 1
ATOM 790 N N . ARG A 1 99 ? 18.906 4.256 5.293 1.00 92.00 99 ARG A N 1
ATOM 791 C CA . ARG A 1 99 ? 18.072 5.435 5.565 1.00 92.00 99 ARG A CA 1
ATOM 792 C C . ARG A 1 99 ? 16.578 5.129 5.428 1.00 92.00 99 ARG A C 1
ATOM 794 O O . ARG A 1 99 ? 15.794 5.576 6.264 1.00 92.00 99 ARG A O 1
ATOM 801 N N . ILE A 1 100 ? 16.186 4.377 4.397 1.00 89.56 100 ILE A N 1
ATOM 802 C CA . ILE A 1 100 ? 14.790 3.966 4.187 1.00 89.56 100 ILE A CA 1
ATOM 803 C C . ILE A 1 100 ? 14.331 3.047 5.321 1.00 89.56 100 ILE A C 1
ATOM 805 O O . ILE A 1 100 ? 13.280 3.306 5.903 1.00 89.56 100 ILE A O 1
ATOM 809 N N . ILE A 1 101 ? 15.131 2.037 5.679 1.00 88.31 101 ILE A N 1
ATOM 810 C CA . ILE A 1 101 ? 14.809 1.097 6.764 1.00 88.31 101 ILE A CA 1
ATOM 811 C C . ILE A 1 101 ? 14.591 1.852 8.077 1.00 88.31 101 ILE A C 1
ATOM 813 O O . ILE A 1 101 ? 13.537 1.715 8.689 1.00 88.31 101 ILE A O 1
ATOM 817 N N . PHE A 1 102 ? 15.526 2.715 8.483 1.00 90.62 102 PHE A N 1
ATOM 818 C CA . PHE A 1 102 ? 15.381 3.475 9.727 1.00 90.62 102 PHE A CA 1
ATOM 819 C C . PHE A 1 102 ? 14.164 4.409 9.712 1.00 90.62 102 PHE A C 1
ATOM 821 O O . PHE A 1 102 ? 13.457 4.524 10.715 1.00 90.62 102 PHE A O 1
ATOM 828 N N . SER A 1 103 ? 13.883 5.052 8.574 1.00 89.31 103 SER A N 1
ATOM 829 C CA . SER A 1 103 ? 12.704 5.910 8.418 1.00 89.31 103 SER A CA 1
ATOM 830 C C . SER A 1 103 ? 11.391 5.125 8.552 1.00 89.31 103 SER A C 1
ATOM 832 O O . SER A 1 103 ? 10.466 5.575 9.241 1.00 89.31 103 SER A O 1
ATOM 834 N N . GLN A 1 104 ? 11.323 3.934 7.952 1.00 88.06 104 GLN A N 1
ATOM 835 C CA . GLN A 1 104 ? 10.171 3.039 8.053 1.00 88.06 104 GLN A CA 1
ATOM 836 C C . GLN A 1 104 ? 10.001 2.509 9.480 1.00 88.06 104 GLN A C 1
ATOM 838 O O . GLN A 1 104 ? 8.915 2.656 10.039 1.00 88.06 104 GLN A O 1
ATOM 843 N N . SER A 1 105 ? 11.068 2.016 10.117 1.00 90.44 105 SER A N 1
ATOM 844 C CA . SER A 1 105 ? 11.032 1.546 11.509 1.00 90.44 105 SER A CA 1
ATOM 845 C C . SER A 1 105 ? 10.548 2.636 12.465 1.00 90.44 105 SER A C 1
ATOM 847 O O . SER A 1 105 ? 9.654 2.404 13.276 1.00 90.44 105 SER A O 1
ATOM 849 N N . GLY A 1 106 ? 11.057 3.864 12.323 1.00 90.44 106 GLY A N 1
ATOM 850 C CA . GLY A 1 106 ? 10.596 4.991 13.133 1.00 90.44 106 GLY A CA 1
ATOM 851 C C . GLY A 1 106 ? 9.111 5.310 12.928 1.00 90.44 106 GLY A C 1
ATOM 852 O O . GLY A 1 106 ? 8.421 5.689 13.874 1.00 90.44 106 GLY A O 1
ATOM 853 N N . THR A 1 107 ? 8.597 5.142 11.708 1.00 90.69 107 THR A N 1
ATOM 854 C CA . THR A 1 107 ? 7.172 5.335 11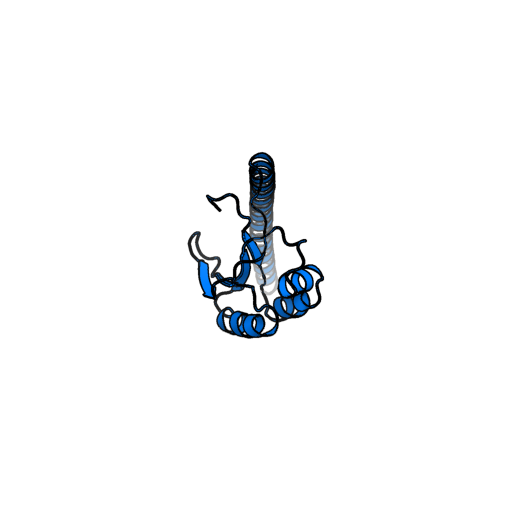.403 1.00 90.69 107 THR A CA 1
ATOM 855 C C . THR A 1 107 ? 6.311 4.250 12.042 1.00 90.69 107 THR A C 1
ATOM 857 O O . THR A 1 107 ? 5.319 4.584 12.688 1.00 90.69 107 THR A O 1
ATOM 860 N N . VAL A 1 108 ? 6.721 2.983 11.950 1.00 88.56 108 VAL A N 1
ATOM 861 C CA . VAL A 1 108 ? 6.024 1.854 12.588 1.00 88.56 108 VAL A CA 1
ATOM 862 C C . VAL A 1 108 ? 5.951 2.044 14.103 1.00 88.56 108 VAL A C 1
ATOM 864 O O . VAL A 1 108 ? 4.865 1.947 14.669 1.00 88.56 108 VAL A O 1
ATOM 867 N N . CYS A 1 109 ? 7.054 2.419 14.759 1.00 92.31 109 CYS A N 1
ATOM 868 C CA . CYS A 1 109 ? 7.055 2.671 16.204 1.00 92.31 109 CYS A CA 1
ATOM 869 C C . CYS A 1 109 ? 6.076 3.787 16.608 1.00 92.31 109 CYS A C 1
ATOM 871 O O . CYS A 1 109 ? 5.352 3.656 17.597 1.00 92.31 109 CYS A O 1
ATOM 873 N N . ARG A 1 110 ? 6.016 4.884 15.838 1.00 93.88 110 ARG A N 1
ATOM 874 C CA . ARG A 1 110 ? 5.062 5.978 16.096 1.00 93.88 110 ARG A CA 1
ATOM 875 C C . ARG A 1 110 ? 3.614 5.534 15.907 1.00 93.88 110 ARG A C 1
ATOM 877 O O . ARG A 1 110 ? 2.766 5.894 16.722 1.00 93.88 110 ARG A O 1
ATOM 884 N N . LEU A 1 111 ? 3.334 4.755 14.862 1.00 91.69 111 LEU A N 1
ATOM 885 C CA . LEU A 1 111 ? 2.001 4.210 14.611 1.00 91.69 111 LEU A CA 1
ATOM 886 C C . LEU A 1 111 ? 1.572 3.255 15.728 1.00 91.69 111 LEU A C 1
ATOM 888 O O . LEU A 1 111 ? 0.474 3.411 16.251 1.00 91.69 111 LEU A O 1
ATOM 892 N N . ALA A 1 112 ? 2.448 2.343 16.158 1.00 90.94 112 ALA A N 1
ATOM 893 C CA . ALA A 1 112 ? 2.173 1.418 17.257 1.00 90.94 112 ALA A CA 1
ATOM 894 C C . ALA A 1 112 ? 1.823 2.162 18.555 1.00 90.94 112 ALA A C 1
ATOM 896 O O . ALA A 1 112 ? 0.816 1.857 19.196 1.00 90.94 112 ALA A O 1
ATOM 897 N N . LYS A 1 113 ? 2.590 3.209 18.897 1.00 94.81 113 LYS A N 1
ATOM 898 C CA .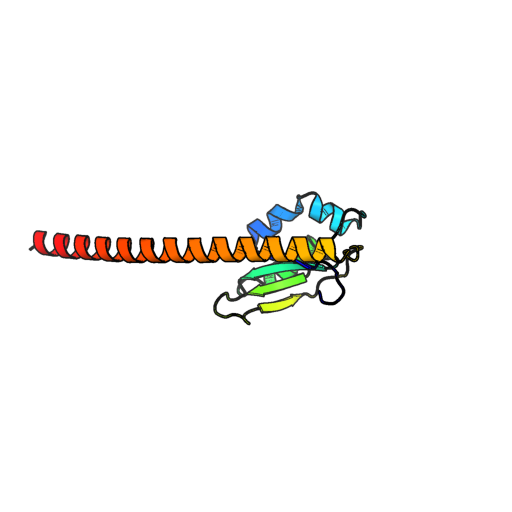 LYS A 1 113 ? 2.271 4.086 20.033 1.00 94.81 113 LYS A CA 1
ATOM 899 C C . LYS A 1 113 ? 0.881 4.709 19.882 1.00 94.81 113 LYS A C 1
ATOM 901 O O . LYS A 1 113 ? 0.086 4.664 20.819 1.00 94.81 113 LYS A O 1
ATOM 906 N N . LYS A 1 114 ? 0.569 5.256 18.703 1.00 95.38 114 LYS A N 1
ATOM 907 C CA . LYS A 1 114 ? -0.712 5.928 18.458 1.00 95.38 114 LYS A CA 1
ATOM 908 C C . LYS A 1 114 ? -1.904 4.974 18.529 1.00 95.38 114 LYS A C 1
ATOM 910 O O . LYS A 1 114 ? -2.933 5.334 19.094 1.00 95.38 114 LYS A O 1
ATOM 915 N N . VAL A 1 115 ? -1.760 3.761 17.997 1.00 93.38 115 VAL A N 1
ATOM 916 C CA . VAL A 1 115 ? -2.769 2.698 18.108 1.00 93.38 115 VAL A CA 1
ATOM 917 C C . VAL A 1 115 ? -3.001 2.339 19.574 1.00 93.38 115 VAL A C 1
ATOM 919 O O . VAL A 1 115 ? -4.152 2.258 19.998 1.00 93.38 115 VAL A O 1
ATOM 922 N N . GLY A 1 116 ? -1.935 2.198 20.368 1.00 93.69 116 GLY A N 1
ATOM 923 C CA . GLY A 1 116 ? -2.046 1.957 21.808 1.00 93.69 116 GLY A CA 1
ATOM 924 C C . GLY A 1 116 ? -2.817 3.060 22.543 1.00 93.69 116 GLY A C 1
ATOM 925 O O . GLY A 1 116 ? -3.729 2.767 23.317 1.00 93.69 116 GLY A O 1
ATOM 926 N N . GLU A 1 117 ? -2.504 4.327 22.257 1.00 96.19 117 GLU A N 1
ATOM 927 C CA . GLU A 1 117 ? -3.218 5.487 22.810 1.00 96.19 117 GLU A CA 1
ATOM 928 C C . GLU A 1 117 ? -4.709 5.473 22.441 1.00 96.19 117 GLU A C 1
ATOM 930 O O . GLU A 1 117 ? -5.562 5.545 23.325 1.00 96.19 117 GLU A O 1
ATOM 935 N N . LEU A 1 118 ? -5.030 5.324 21.152 1.00 96.62 118 LEU A N 1
ATOM 936 C CA . LEU A 1 118 ? -6.412 5.315 20.660 1.00 96.62 118 LEU A CA 1
ATOM 937 C C . LEU A 1 118 ? -7.219 4.144 21.225 1.00 96.62 118 LEU A C 1
ATOM 939 O O . LEU A 1 118 ? -8.363 4.331 21.629 1.00 96.62 118 LEU A O 1
ATOM 943 N N . THR A 1 119 ? -6.611 2.961 21.320 1.00 95.44 119 THR A N 1
ATOM 944 C CA . THR A 1 119 ? -7.253 1.774 21.901 1.00 95.44 119 THR A CA 1
ATOM 945 C C . THR A 1 119 ? -7.621 2.016 23.364 1.00 95.44 119 THR A C 1
ATOM 947 O O . THR A 1 119 ? -8.702 1.632 23.810 1.00 95.44 119 THR A O 1
ATOM 950 N N . ARG A 1 120 ? -6.746 2.684 24.128 1.00 95.31 120 ARG A N 1
ATOM 951 C CA . ARG A 1 120 ? -7.026 3.051 25.521 1.00 95.31 120 ARG A CA 1
ATOM 952 C C . ARG A 1 120 ? -8.164 4.066 25.614 1.00 95.31 120 ARG A C 1
ATOM 954 O O . ARG A 1 120 ? -9.077 3.873 26.412 1.00 95.31 120 ARG A O 1
ATOM 961 N N . THR A 1 121 ? -8.140 5.109 24.786 1.00 96.56 121 THR A N 1
ATOM 962 C CA . THR A 1 121 ? -9.210 6.116 24.742 1.00 96.56 121 THR A CA 1
ATOM 963 C C . THR A 1 121 ? -10.559 5.493 24.389 1.00 96.56 121 THR A C 1
ATOM 965 O O . THR A 1 121 ? -11.544 5.763 25.069 1.00 96.56 121 THR A O 1
ATOM 968 N N . GLN A 1 122 ? -10.604 4.614 23.386 1.00 96.75 122 GLN A N 1
ATOM 969 C CA . GLN A 1 122 ? -11.827 3.924 22.976 1.00 96.75 122 GLN A CA 1
ATOM 970 C C . GLN A 1 122 ? -12.399 3.058 24.106 1.00 96.75 122 GLN A C 1
ATOM 972 O O . GLN A 1 122 ? -13.601 3.097 24.359 1.00 96.75 122 GLN A O 1
ATOM 977 N N . LYS A 1 123 ? -11.548 2.315 24.828 1.00 96.12 123 LYS A N 1
ATOM 978 C CA . LYS A 1 123 ? -11.977 1.528 25.997 1.00 96.12 123 LYS A CA 1
ATOM 979 C C . LYS A 1 123 ? -12.591 2.404 27.088 1.00 96.12 123 LYS A C 1
ATOM 981 O O . LYS A 1 123 ? -13.647 2.058 27.608 1.00 96.12 123 LYS A O 1
ATOM 986 N N . ASN A 1 124 ? -11.960 3.535 27.403 1.00 96.12 124 ASN A N 1
ATOM 987 C CA . ASN A 1 124 ? -12.470 4.466 28.410 1.00 96.12 124 ASN A CA 1
ATOM 988 C C . ASN A 1 124 ? -13.824 5.059 27.999 1.00 96.12 124 ASN A C 1
ATOM 990 O O . ASN A 1 124 ? -14.745 5.086 28.809 1.00 96.12 124 ASN A O 1
ATOM 994 N N . LEU A 1 125 ? -13.962 5.484 26.740 1.00 96.44 125 LEU A N 1
ATOM 995 C CA . LEU A 1 125 ? -15.207 6.061 26.234 1.00 96.44 125 LEU A CA 1
ATOM 996 C C . LEU A 1 125 ? -16.350 5.037 26.246 1.00 96.44 125 LEU A C 1
ATOM 998 O O . LEU A 1 125 ? -17.458 5.357 26.661 1.00 96.44 125 LEU A O 1
ATOM 1002 N N . ASN A 1 126 ? -16.073 3.789 25.862 1.00 96.44 126 ASN A N 1
ATOM 1003 C CA . ASN A 1 126 ? -17.059 2.710 25.928 1.00 96.44 126 ASN A CA 1
ATOM 1004 C C . ASN A 1 126 ? -17.509 2.420 27.371 1.00 96.44 126 ASN A C 1
ATOM 1006 O O . ASN A 1 126 ? -18.681 2.126 27.592 1.00 96.44 126 ASN A O 1
ATOM 1010 N N . ALA A 1 127 ? -16.602 2.513 28.351 1.00 95.75 127 ALA A N 1
ATOM 1011 C CA . ALA A 1 127 ? -16.949 2.355 29.763 1.00 95.75 127 ALA A CA 1
ATOM 1012 C C . ALA A 1 127 ? -17.849 3.500 30.260 1.00 95.75 127 ALA A C 1
ATOM 1014 O O . ALA A 1 127 ? -18.868 3.236 30.892 1.00 95.75 127 ALA A O 1
ATOM 1015 N N . GLN A 1 128 ? -17.524 4.746 29.903 1.00 95.62 128 GLN A N 1
ATOM 1016 C CA . GLN A 1 128 ? -18.335 5.923 30.239 1.00 95.62 128 GLN A CA 1
ATOM 1017 C C . GLN A 1 128 ? -19.723 5.881 29.588 1.00 95.62 128 GLN A C 1
ATOM 1019 O O . GLN A 1 128 ? -20.717 6.192 30.236 1.00 95.62 128 GLN A O 1
ATOM 1024 N N . LEU A 1 129 ? -19.809 5.467 28.319 1.00 96.25 129 LEU A N 1
ATOM 1025 C CA . LEU A 1 129 ? -21.087 5.290 27.620 1.00 96.25 129 LEU A CA 1
ATOM 1026 C C . LEU A 1 129 ? -21.964 4.244 28.309 1.00 96.25 129 LEU A C 1
ATOM 1028 O O . LEU A 1 129 ? -23.167 4.446 28.445 1.00 96.25 129 LEU A O 1
ATOM 1032 N N . LYS A 1 130 ? -21.364 3.139 28.766 1.00 95.81 130 LYS A N 1
ATOM 1033 C CA . LYS A 1 130 ? -22.083 2.116 29.524 1.00 95.81 130 LYS A CA 1
ATOM 1034 C C . LYS A 1 130 ? -22.632 2.681 30.838 1.00 95.81 130 LYS A C 1
ATOM 1036 O O . LYS A 1 130 ? -23.815 2.522 31.103 1.00 95.81 130 LYS A O 1
ATOM 1041 N N . GLU A 1 131 ? -21.798 3.376 31.608 1.00 94.69 131 GLU A N 1
ATOM 1042 C CA . GLU A 1 131 ? -22.202 4.001 32.874 1.00 94.69 131 GLU A CA 1
ATOM 1043 C C . GLU A 1 131 ? -23.335 5.018 32.675 1.00 94.69 131 GLU A C 1
ATOM 1045 O O . GLU A 1 131 ? -24.320 5.005 33.409 1.00 94.69 131 GLU A O 1
ATOM 1050 N N . TYR A 1 132 ? -23.250 5.844 31.628 1.00 94.31 132 TYR A N 1
ATOM 1051 C CA . TYR A 1 132 ? -24.316 6.774 31.261 1.00 94.31 132 TYR A CA 1
ATOM 1052 C C . TYR A 1 132 ? -25.640 6.051 30.956 1.00 94.31 132 TYR A C 1
ATOM 1054 O O . TYR A 1 132 ? -26.684 6.437 31.479 1.00 94.31 132 TYR A O 1
ATOM 1062 N N . HIS A 1 133 ? -25.604 4.977 30.161 1.00 94.00 133 HIS A N 1
ATOM 1063 C CA . HIS A 1 133 ? -26.796 4.182 29.851 1.00 94.00 133 HIS A CA 1
ATOM 1064 C C . HIS A 1 133 ? -27.397 3.483 31.077 1.00 94.00 133 HIS A C 1
ATOM 1066 O O . HIS A 1 133 ? -28.620 3.373 31.170 1.00 94.00 133 HIS A O 1
ATOM 1072 N N . ASP A 1 134 ? -26.563 3.023 32.009 1.00 94.19 134 ASP A N 1
ATOM 1073 C CA . ASP A 1 134 ? -27.023 2.402 33.252 1.00 94.19 134 ASP A CA 1
ATOM 1074 C C . ASP A 1 134 ? -27.729 3.439 34.153 1.00 94.19 134 ASP A C 1
ATOM 1076 O O . ASP A 1 134 ? -28.784 3.150 34.718 1.00 94.19 134 ASP A O 1
ATOM 1080 N N . ILE A 1 135 ? -27.223 4.679 34.216 1.00 93.31 135 ILE A N 1
ATOM 1081 C CA . ILE A 1 135 ? -27.859 5.788 34.952 1.00 93.31 135 ILE A CA 1
ATOM 1082 C C . ILE A 1 135 ? -29.186 6.217 34.310 1.00 93.31 135 ILE A C 1
ATOM 1084 O O . ILE A 1 135 ? -30.153 6.469 35.025 1.00 93.31 135 ILE A O 1
ATOM 1088 N N . GLU A 1 136 ? -29.250 6.321 32.980 1.00 92.25 136 GLU A N 1
ATOM 1089 C CA . GLU A 1 136 ? -30.485 6.669 32.257 1.00 92.25 136 GLU A CA 1
ATOM 1090 C C . GLU A 1 136 ? -31.601 5.651 32.522 1.00 92.25 136 GLU A C 1
ATOM 1092 O O . GLU A 1 136 ? -32.743 6.044 32.754 1.00 92.25 136 GLU A O 1
ATOM 1097 N N . LYS A 1 137 ? -31.274 4.351 32.571 1.00 90.06 137 LYS A N 1
ATOM 1098 C CA . LYS A 1 137 ? -32.245 3.304 32.926 1.00 90.06 137 LYS A CA 1
ATOM 1099 C C . LYS A 1 137 ? -32.803 3.479 34.336 1.00 90.06 137 LYS A C 1
ATOM 1101 O O . LYS A 1 137 ? -34.010 3.398 34.506 1.00 90.06 137 LYS A O 1
ATOM 1106 N N . LEU A 1 138 ? -31.947 3.774 35.315 1.00 86.38 138 LEU A N 1
ATOM 1107 C CA . LEU A 1 138 ? -32.356 3.973 36.712 1.00 86.38 138 LEU A CA 1
ATOM 1108 C C . LEU A 1 138 ? -33.206 5.235 36.934 1.00 86.38 138 LEU A C 1
ATOM 1110 O O . LEU A 1 138 ? -33.885 5.332 37.948 1.00 86.38 138 LEU A O 1
ATOM 1114 N N . LYS A 1 139 ? -33.144 6.222 36.031 1.00 84.38 139 LYS A N 1
ATOM 1115 C CA . LYS A 1 139 ? -33.959 7.450 36.097 1.00 84.38 139 LYS A CA 1
ATOM 1116 C C . LYS A 1 139 ? -35.310 7.333 35.385 1.00 84.38 139 LYS A C 1
ATOM 1118 O O . LYS A 1 139 ? -36.143 8.220 35.551 1.00 84.38 139 LYS A O 1
ATOM 1123 N N . GLY A 1 140 ? -35.478 6.318 34.538 1.00 72.94 140 GLY A N 1
ATOM 1124 C CA . GLY A 1 140 ? -36.715 6.046 33.802 1.00 72.94 140 GLY A CA 1
ATOM 1125 C C . GLY A 1 140 ? -37.672 5.078 34.508 1.00 72.94 140 GLY A C 1
ATOM 1126 O O . GLY A 1 140 ? -38.753 4.834 33.974 1.00 72.94 140 GLY A O 1
ATOM 1127 N N . GLU A 1 141 ? -37.268 4.532 35.659 1.00 54.72 141 GLU A N 1
ATOM 1128 C CA . GLU A 1 141 ? -38.082 3.752 36.610 1.00 54.72 141 GLU A CA 1
ATOM 1129 C C . GLU A 1 141 ? -38.625 4.655 37.728 1.00 54.72 141 GLU A C 1
ATOM 1131 O O . GLU A 1 141 ? -39.785 4.428 38.145 1.00 54.72 141 GLU A O 1
#

Organism: NCBI:txid412755

pLDDT: mean 9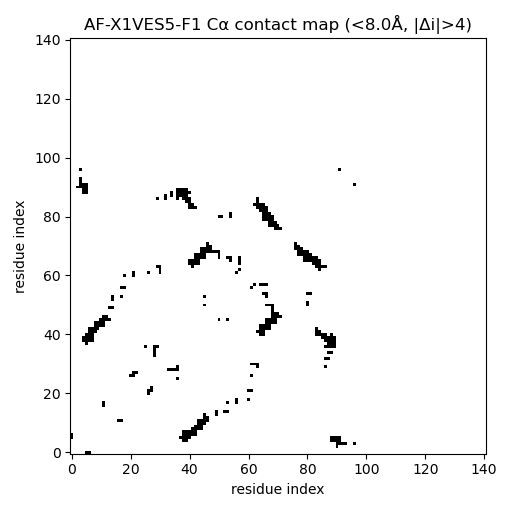0.51, std 7.7, range [54.72, 98.0]

Mean predicted aligned error: 6.44 Å

Solvent-accessible surface area (backbone atoms only — not comparable to full-atom values): 7828 Å² total; per-residue (Å²): 86,100,82,37,34,40,69,44,73,46,80,36,91,44,69,65,62,54,59,63,49,57,76,40,68,68,56,47,34,59,73,71,62,43,90,81,47,53,38,27,32,39,32,39,37,24,46,49,94,49,28,70,60,48,42,58,52,26,63,73,70,31,74,45,43,13,29,31,20,31,73,81,80,57,99,72,42,67,43,81,75,36,78,48,42,81,48,88,25,48,73,52,53,68,72,58,52,52,53,52,50,55,53,50,53,55,49,51,54,52,49,54,52,50,51,54,53,51,54,51,52,51,54,52,51,54,50,52,52,48,54,51,54,56,52,54,54,68,72,76,111